Protein AF-A0A7L2UEY5-F1 (afdb_monomer)

Organism: Balaeniceps rex (NCBI:txid33584)

Foldseek 3Di:
DVVLVVLVVVVVVVVPDPDDDDPVVVVVVVVVNVVVVVLSVLCVCCVPPVPVVSVVVSVVVVVVVVVVVVVVVVVVVPDDPVNVLVVQVVVVVVDDPVNQQVVCQVVLHWARDCDPPDVVNNVVRVVRRVPHPSD

Secondary structure (DSSP, 8-state):
-HHHHHHHHHHHHGGG------HHHHHHHHHHHHHHHHHHHHHHHHHHS--HHHHHHHHHHHHHHHHHHHHHHHHHHT--HHHHHHHHHHHHHHS-HHHHHHHHHHHT--SS---TTSHHHHHHHHHHHHT-TT-

Struc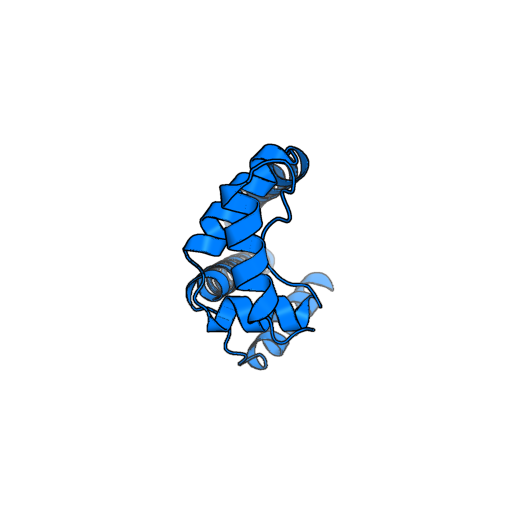ture (mmCIF, N/CA/C/O backbone):
data_AF-A0A7L2UEY5-F1
#
_entry.id   AF-A0A7L2UEY5-F1
#
loop_
_atom_site.group_PDB
_atom_site.id
_atom_site.type_symbol
_atom_site.label_atom_id
_atom_site.label_alt_id
_atom_site.label_comp_id
_atom_site.label_asym_id
_atom_site.label_entity_id
_atom_site.label_seq_id
_atom_site.pdbx_PDB_ins_code
_atom_site.Cartn_x
_atom_site.Cartn_y
_atom_site.Cartn_z
_atom_site.occupancy
_atom_site.B_iso_or_equiv
_atom_site.auth_seq_id
_atom_site.auth_comp_id
_atom_site.auth_asym_id
_atom_site.auth_atom_id
_atom_site.pdbx_PDB_model_num
ATOM 1 N N . GLN A 1 1 ? -20.980 10.500 14.394 1.00 43.69 1 GLN A N 1
ATOM 2 C CA . GLN A 1 1 ? -22.146 9.626 14.119 1.00 43.69 1 GLN A CA 1
ATOM 3 C C . GLN A 1 1 ? -22.333 9.315 12.632 1.00 43.69 1 GLN A C 1
ATOM 5 O O . GLN A 1 1 ? -22.485 8.141 12.327 1.00 43.69 1 GLN A O 1
ATOM 10 N N . LEU A 1 2 ? -22.218 10.282 11.704 1.00 40.38 2 LEU A N 1
ATOM 11 C CA . LEU A 1 2 ? -22.216 10.000 10.252 1.00 40.38 2 LEU A CA 1
ATOM 12 C C . LEU A 1 2 ? -21.151 8.970 9.828 1.00 40.38 2 LEU A C 1
ATOM 14 O O . LEU A 1 2 ? -21.452 8.052 9.079 1.00 40.38 2 LEU A O 1
ATOM 18 N N . VAL A 1 3 ? -19.934 9.074 10.373 1.00 49.25 3 VAL A N 1
ATOM 19 C CA . VAL A 1 3 ? -18.827 8.138 10.088 1.00 49.25 3 VAL A CA 1
ATOM 20 C C . VAL A 1 3 ? -19.150 6.700 10.523 1.00 49.25 3 VAL A C 1
ATOM 22 O O . VAL A 1 3 ? -18.787 5.761 9.829 1.00 49.25 3 VAL A O 1
ATOM 25 N N . GLY A 1 4 ? -19.891 6.512 11.621 1.00 48.41 4 GLY A N 1
ATOM 26 C CA . GLY A 1 4 ? -20.291 5.180 12.097 1.00 48.41 4 GLY A CA 1
ATOM 27 C C . GLY A 1 4 ? -21.335 4.512 11.196 1.00 48.41 4 GLY A C 1
ATOM 28 O O . GLY A 1 4 ? -21.209 3.334 10.880 1.00 48.41 4 GLY A O 1
ATOM 29 N N . LEU A 1 5 ? -22.316 5.281 10.711 1.00 53.06 5 LEU A N 1
ATOM 30 C CA . LEU A 1 5 ? -23.283 4.832 9.697 1.00 53.06 5 LEU A CA 1
ATOM 31 C C . LEU A 1 5 ? -22.605 4.515 8.356 1.00 53.06 5 LEU A C 1
ATOM 33 O O . LEU A 1 5 ? -22.970 3.546 7.693 1.00 53.06 5 LEU A O 1
ATOM 37 N N . LEU A 1 6 ? -21.584 5.293 7.988 1.00 53.78 6 LEU A N 1
ATOM 38 C CA . LEU A 1 6 ? -20.817 5.106 6.757 1.00 53.78 6 LEU A CA 1
ATOM 39 C C . LEU A 1 6 ? -19.979 3.817 6.802 1.00 53.78 6 LEU A C 1
ATOM 41 O O . LEU A 1 6 ? -19.950 3.074 5.825 1.00 53.78 6 LEU A O 1
ATOM 45 N N . LEU A 1 7 ? -19.388 3.486 7.955 1.00 53.34 7 LEU A N 1
ATOM 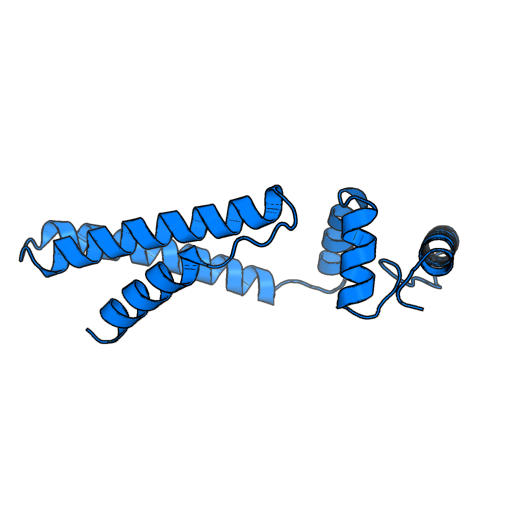46 C CA . LEU A 1 7 ? -18.660 2.227 8.161 1.00 53.34 7 LEU A CA 1
ATOM 47 C C . LEU A 1 7 ? -19.580 0.992 8.129 1.00 53.34 7 LEU A C 1
ATOM 49 O O . LEU A 1 7 ? -19.198 -0.032 7.565 1.00 53.34 7 LEU A O 1
ATOM 53 N N . ILE A 1 8 ? -20.808 1.091 8.653 1.00 59.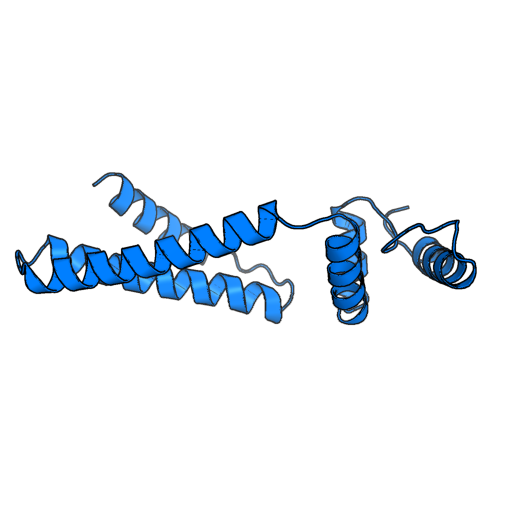06 8 ILE A N 1
ATOM 54 C CA . ILE A 1 8 ? -21.827 0.027 8.548 1.00 59.06 8 ILE A CA 1
ATOM 55 C C . ILE A 1 8 ? -22.267 -0.163 7.086 1.00 59.06 8 ILE A C 1
ATOM 57 O O . ILE A 1 8 ? -22.397 -1.296 6.624 1.00 59.06 8 ILE A O 1
ATOM 61 N N . GLY A 1 9 ? -22.440 0.933 6.339 1.00 54.78 9 GLY A N 1
ATOM 62 C CA . GLY A 1 9 ? -22.765 0.898 4.911 1.00 54.78 9 GLY A CA 1
ATOM 63 C C . GLY A 1 9 ? -21.676 0.229 4.069 1.00 54.78 9 GLY A C 1
ATOM 64 O O . GLY A 1 9 ? -21.982 -0.629 3.245 1.00 54.78 9 GLY A O 1
ATOM 65 N N . VAL A 1 10 ? -20.402 0.546 4.325 1.00 55.53 10 VAL A N 1
ATOM 66 C CA . VAL A 1 10 ? -19.254 -0.078 3.640 1.00 55.53 10 VAL A CA 1
ATOM 67 C C . VAL A 1 10 ? -19.118 -1.563 4.008 1.00 55.53 10 VAL A C 1
ATOM 69 O O . VAL A 1 10 ? -18.859 -2.385 3.130 1.00 55.53 10 VAL A O 1
ATOM 72 N N . ALA A 1 11 ? -19.372 -1.940 5.267 1.00 49.53 11 ALA A N 1
ATOM 73 C CA . ALA A 1 11 ? -19.383 -3.342 5.696 1.00 49.53 11 ALA A CA 1
ATOM 74 C C . ALA A 1 11 ? -20.508 -4.158 5.028 1.00 49.53 11 ALA A C 1
ATOM 76 O O . ALA A 1 11 ? -20.294 -5.312 4.652 1.00 49.53 11 ALA A O 1
ATOM 77 N N . ALA A 1 12 ? -21.686 -3.558 4.822 1.00 54.06 12 ALA A N 1
ATOM 78 C CA . ALA A 1 12 ? -22.790 -4.178 4.089 1.00 54.06 12 ALA A CA 1
ATOM 79 C C . ALA A 1 12 ? -22.500 -4.298 2.579 1.00 54.06 12 ALA A C 1
ATOM 81 O O . ALA A 1 12 ? -22.847 -5.308 1.968 1.00 54.06 12 ALA A O 1
ATOM 82 N N . TRP A 1 13 ? -21.807 -3.315 1.992 1.00 49.53 13 TRP A N 1
ATOM 83 C CA . TRP A 1 13 ? -21.385 -3.333 0.583 1.00 49.53 13 TRP A CA 1
ATOM 84 C C . TRP A 1 13 ? -20.246 -4.329 0.296 1.00 49.53 13 TRP A C 1
ATOM 86 O O . TRP A 1 13 ? -20.143 -4.856 -0.810 1.00 49.53 13 TRP A O 1
ATOM 96 N N . GLY A 1 14 ? -19.421 -4.654 1.298 1.00 49.78 14 GLY A N 1
ATOM 97 C CA . GLY A 1 14 ? -18.330 -5.629 1.176 1.00 49.78 14 GLY A CA 1
ATOM 98 C C . GLY A 1 14 ? -18.789 -7.072 0.928 1.00 49.78 14 GLY A C 1
ATOM 99 O O . GLY A 1 14 ? -18.033 -7.872 0.384 1.00 49.78 14 GLY A O 1
ATOM 100 N N . LYS A 1 15 ? -20.045 -7.412 1.250 1.00 43.97 15 LYS A N 1
ATOM 101 C CA . LYS A 1 15 ? -20.597 -8.763 1.047 1.00 43.97 15 LYS A CA 1
ATOM 102 C C . LYS A 1 15 ? -20.901 -9.096 -0.429 1.00 43.97 15 LYS A C 1
ATOM 104 O O . LYS A 1 15 ? -21.281 -10.226 -0.716 1.00 43.97 15 LYS A O 1
ATOM 109 N N . GLY A 1 16 ? -20.748 -8.132 -1.347 1.00 44.62 16 GLY A N 1
ATOM 110 C CA . GLY A 1 16 ? -21.069 -8.275 -2.774 1.00 44.62 16 GLY A CA 1
ATOM 111 C C . GLY A 1 16 ? -19.890 -8.547 -3.716 1.00 44.62 16 GLY A C 1
ATOM 112 O O . GLY A 1 16 ? -20.120 -8.972 -4.844 1.00 44.62 16 GLY A O 1
ATOM 113 N N . PHE A 1 17 ? -18.636 -8.353 -3.297 1.00 39.22 17 PHE A N 1
ATOM 114 C CA . PHE A 1 17 ? -17.484 -8.495 -4.200 1.00 39.22 17 PHE A CA 1
ATOM 115 C C . PHE A 1 17 ? -16.805 -9.853 -4.052 1.00 39.22 17 PHE A C 1
ATOM 117 O O . PHE A 1 17 ? -15.672 -9.983 -3.596 1.00 39.22 17 PHE A O 1
ATOM 124 N N . GLY A 1 18 ? -17.522 -10.883 -4.498 1.00 56.62 18 GLY A N 1
ATOM 125 C CA . GLY A 1 18 ? -16.888 -12.088 -5.013 1.00 56.62 18 GLY A CA 1
ATOM 126 C C . GLY A 1 18 ? -16.248 -11.768 -6.360 1.00 56.62 18 GLY A C 1
ATOM 127 O O . GLY A 1 18 ? -16.902 -11.888 -7.388 1.00 56.62 18 GLY A O 1
ATOM 128 N N . ILE A 1 19 ? -14.986 -11.335 -6.366 1.00 44.03 19 ILE A N 1
ATOM 129 C CA . ILE A 1 19 ? -14.193 -11.252 -7.597 1.00 44.03 19 ILE A CA 1
ATOM 130 C C . ILE A 1 19 ? -12.825 -11.867 -7.327 1.00 44.03 19 ILE A C 1
ATOM 132 O O . ILE A 1 19 ? -12.025 -11.380 -6.530 1.00 44.03 19 ILE A O 1
ATOM 136 N N . VAL A 1 20 ? -12.608 -12.995 -7.992 1.00 43.19 20 VAL A N 1
ATOM 137 C CA . VAL A 1 20 ? -11.385 -13.783 -7.976 1.00 43.19 20 VAL A CA 1
ATOM 138 C C . VAL A 1 20 ? -10.271 -12.965 -8.643 1.00 43.19 20 VAL A C 1
ATOM 140 O O . VAL A 1 20 ? -10.372 -12.620 -9.814 1.00 43.19 20 VAL A O 1
ATOM 143 N N . SER A 1 21 ? -9.222 -12.598 -7.903 1.00 43.09 21 SER A N 1
ATOM 144 C CA . SER A 1 21 ? -7.936 -12.210 -8.500 1.00 43.09 21 SER A CA 1
ATOM 145 C C . SER A 1 21 ? -6.808 -12.231 -7.465 1.00 43.09 21 SER A C 1
ATOM 147 O O . SER A 1 21 ? -6.621 -11.298 -6.695 1.00 43.09 21 SER A O 1
ATOM 149 N N . SER A 1 22 ? -6.023 -13.309 -7.479 1.00 52.75 22 SER A N 1
ATOM 150 C CA . SER A 1 22 ? -4.749 -13.470 -6.757 1.00 52.75 22 SER A CA 1
ATOM 151 C C . SER A 1 22 ? -4.832 -13.569 -5.2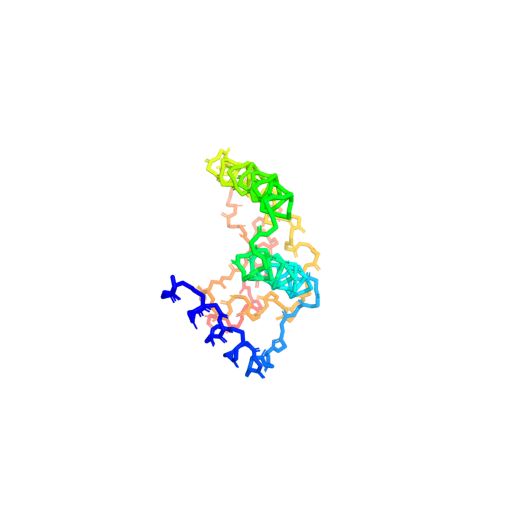21 1.00 52.75 22 SER A C 1
ATOM 153 O O . SER A 1 22 ? -4.870 -12.586 -4.483 1.00 52.75 22 SER A O 1
ATOM 155 N N . ILE A 1 23 ? -4.753 -14.813 -4.737 1.00 53.72 23 ILE A N 1
ATOM 156 C CA . ILE A 1 23 ? -4.899 -15.266 -3.338 1.00 53.72 23 ILE A CA 1
ATOM 157 C C . ILE A 1 23 ? -4.022 -14.495 -2.324 1.00 53.72 23 ILE A C 1
ATOM 159 O O . ILE A 1 23 ? -4.435 -14.305 -1.183 1.00 53.72 23 ILE A O 1
ATOM 163 N N . HIS A 1 24 ? -2.847 -13.995 -2.724 1.00 53.50 24 HIS A N 1
ATOM 164 C CA . HIS A 1 24 ? -1.912 -13.315 -1.812 1.00 53.50 24 HIS A CA 1
ATOM 165 C C . HIS A 1 24 ? -2.217 -11.824 -1.582 1.00 53.50 24 HIS A C 1
ATOM 167 O O . HIS A 1 24 ? -2.132 -11.350 -0.451 1.00 53.50 24 HIS A O 1
ATOM 173 N N . LEU A 1 25 ? -2.606 -11.077 -2.620 1.00 61.50 25 LEU A N 1
ATOM 174 C CA . LEU A 1 25 ? -2.927 -9.645 -2.498 1.00 61.50 25 LEU A CA 1
ATOM 175 C C . LEU A 1 25 ? -4.318 -9.438 -1.887 1.00 61.50 25 LEU A C 1
ATOM 177 O O . LEU A 1 25 ? -4.506 -8.573 -1.030 1.00 61.50 25 LEU A O 1
ATOM 181 N N . ILE A 1 26 ? -5.270 -10.298 -2.263 1.00 62.75 26 ILE A N 1
ATOM 182 C CA . ILE A 1 26 ? -6.611 -10.326 -1.675 1.00 62.75 26 ILE A CA 1
ATOM 183 C C . ILE A 1 26 ? -6.550 -10.671 -0.181 1.00 62.75 26 ILE A C 1
ATOM 185 O O . ILE A 1 26 ? -7.247 -10.040 0.611 1.00 62.75 26 ILE A O 1
ATOM 189 N N . GLY A 1 27 ? -5.685 -11.608 0.228 1.00 68.19 27 GLY A N 1
ATOM 190 C CA . GLY A 1 27 ? -5.524 -11.976 1.637 1.00 68.19 27 GLY A CA 1
ATOM 191 C C . GLY A 1 27 ? -5.128 -10.791 2.522 1.00 68.19 27 GLY A C 1
ATOM 192 O O . GLY A 1 27 ? -5.702 -10.607 3.594 1.00 68.19 27 GLY A O 1
ATOM 193 N N . GLY A 1 28 ? -4.217 -9.938 2.041 1.00 72.69 28 GLY A N 1
ATOM 194 C CA . GLY A 1 28 ? -3.806 -8.723 2.747 1.00 72.69 28 GLY A CA 1
ATOM 195 C C . GLY A 1 28 ? -4.944 -7.711 2.906 1.00 72.69 28 GLY A C 1
ATOM 196 O O . GLY A 1 28 ? -5.197 -7.239 4.012 1.00 72.69 28 GLY A O 1
ATOM 197 N N . VAL A 1 29 ? -5.674 -7.419 1.825 1.00 72.81 29 VAL A N 1
ATOM 198 C CA . VAL A 1 29 ? -6.804 -6.471 1.853 1.00 72.81 29 VAL A CA 1
ATOM 199 C C . VAL A 1 29 ? -7.934 -6.969 2.758 1.00 72.81 29 VAL A C 1
ATOM 201 O O . VAL A 1 29 ? -8.468 -6.194 3.553 1.00 72.81 29 VAL A O 1
ATOM 204 N N . ILE A 1 30 ? -8.268 -8.261 2.698 1.00 73.00 30 ILE A N 1
ATOM 205 C CA . ILE A 1 30 ? -9.295 -8.864 3.558 1.00 73.00 30 ILE A CA 1
ATOM 206 C C . ILE A 1 30 ? -8.860 -8.834 5.028 1.00 73.00 30 ILE A C 1
ATOM 208 O O . ILE A 1 30 ? -9.654 -8.446 5.884 1.00 73.00 30 ILE A O 1
ATOM 212 N N . ALA A 1 31 ? -7.609 -9.195 5.334 1.00 74.50 31 ALA A N 1
ATOM 213 C CA . ALA A 1 31 ? -7.093 -9.179 6.703 1.00 74.50 31 ALA A CA 1
ATOM 214 C C . ALA A 1 31 ? -7.121 -7.768 7.310 1.00 74.50 31 ALA A C 1
ATOM 216 O O . ALA A 1 31 ? -7.573 -7.590 8.443 1.00 74.50 31 ALA A O 1
ATOM 217 N N . VAL A 1 32 ? -6.717 -6.755 6.536 1.00 77.50 32 VAL A N 1
ATOM 218 C CA . VAL A 1 32 ? -6.826 -5.344 6.936 1.00 77.50 32 VAL A CA 1
ATOM 219 C C . VAL A 1 32 ? -8.291 -4.952 7.150 1.00 77.50 32 VAL A C 1
ATOM 221 O O . VAL A 1 32 ? -8.611 -4.327 8.159 1.00 77.50 32 VAL A O 1
ATOM 224 N N . GLY A 1 33 ? -9.199 -5.364 6.260 1.00 70.12 33 GLY A N 1
ATOM 225 C CA . GLY A 1 33 ? -10.635 -5.105 6.391 1.00 70.12 33 GLY A CA 1
ATOM 226 C C . GLY A 1 33 ? -11.248 -5.685 7.672 1.00 70.12 33 GLY A C 1
ATOM 227 O O . GLY A 1 33 ? -11.951 -4.977 8.393 1.00 70.12 33 GLY A O 1
ATOM 228 N N . VAL A 1 34 ? -10.939 -6.943 8.005 1.00 76.50 34 VAL A N 1
ATOM 229 C CA . VAL A 1 34 ? -11.410 -7.600 9.240 1.00 76.50 34 VAL A C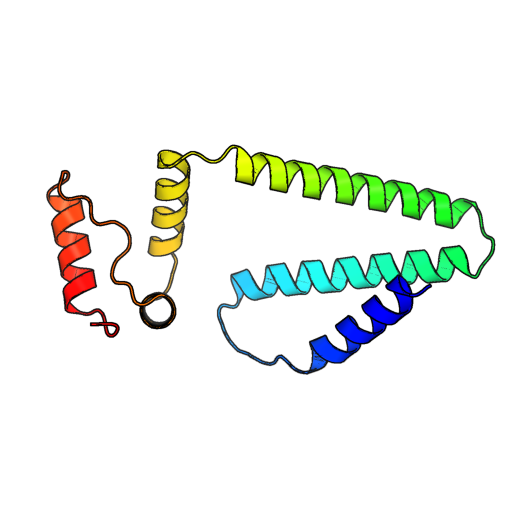A 1
ATOM 230 C C . VAL A 1 34 ? -10.822 -6.929 10.485 1.00 76.50 34 VAL A C 1
ATOM 232 O O . VAL A 1 34 ? -11.537 -6.705 11.461 1.00 76.50 34 VAL A O 1
ATOM 235 N N . PHE A 1 35 ? -9.543 -6.552 10.455 1.00 75.06 35 PHE A N 1
ATOM 236 C CA . PHE A 1 35 ? -8.893 -5.857 11.568 1.00 75.06 35 PHE A CA 1
ATOM 237 C C . PHE A 1 35 ? -9.525 -4.483 11.846 1.00 75.06 35 PHE A C 1
ATOM 239 O O . PHE A 1 35 ? -9.834 -4.159 12.994 1.00 75.06 35 PHE A O 1
ATOM 246 N N . LEU A 1 36 ? -9.798 -3.699 10.798 1.00 75.38 36 LEU A N 1
ATOM 247 C CA . LEU A 1 36 ? -10.478 -2.407 10.921 1.00 75.38 36 LEU A CA 1
ATOM 248 C C . LEU A 1 36 ? -11.918 -2.554 11.436 1.00 75.38 36 LEU A C 1
ATOM 250 O O . LEU A 1 36 ? -12.375 -1.720 12.219 1.00 75.38 36 LEU A O 1
ATOM 254 N N . LEU A 1 37 ? -12.615 -3.633 11.059 1.00 70.44 37 LEU A N 1
ATOM 255 C CA . LEU A 1 37 ? -13.951 -3.947 11.569 1.00 70.44 37 LEU A CA 1
ATOM 256 C C . LEU A 1 37 ? -13.935 -4.202 13.087 1.00 70.44 37 LEU A C 1
ATOM 258 O O . LEU A 1 37 ? -14.772 -3.661 13.809 1.00 70.44 37 LEU A O 1
ATOM 262 N N . LEU A 1 38 ? -12.968 -4.977 13.592 1.00 68.75 38 LEU A N 1
ATOM 263 C CA . LEU A 1 38 ? -12.827 -5.242 15.030 1.00 68.75 38 LEU A CA 1
ATOM 264 C C . LEU A 1 38 ? -12.538 -3.958 15.820 1.00 68.75 38 LEU A C 1
ATOM 266 O O . LEU A 1 38 ? -13.153 -3.728 16.861 1.00 68.75 38 LEU A O 1
ATOM 270 N N . ILE A 1 39 ? -11.669 -3.085 15.298 1.00 72.62 39 ILE A N 1
ATOM 271 C CA . ILE A 1 39 ? -11.388 -1.774 15.905 1.00 72.62 39 ILE A CA 1
ATOM 272 C C . ILE A 1 39 ? -12.655 -0.913 15.953 1.00 72.62 39 ILE A C 1
ATOM 274 O O . ILE A 1 39 ? -12.937 -0.292 16.979 1.00 72.62 39 ILE A O 1
ATOM 278 N N . ALA A 1 40 ? -13.447 -0.905 14.878 1.00 71.19 40 ALA A N 1
ATOM 279 C CA . ALA A 1 40 ? -14.699 -0.158 14.825 1.00 71.19 40 ALA A CA 1
ATOM 280 C C . ALA A 1 40 ? -15.723 -0.655 15.864 1.00 71.19 40 ALA A C 1
ATOM 282 O O . ALA A 1 40 ? -16.373 0.164 16.516 1.00 71.19 40 ALA A O 1
ATOM 283 N N . ILE A 1 41 ? -15.833 -1.975 16.071 1.00 70.44 41 ILE A N 1
ATOM 284 C CA . ILE A 1 41 ? -16.717 -2.571 17.090 1.00 70.44 41 ILE A CA 1
ATOM 285 C C . ILE A 1 41 ? -16.265 -2.171 18.500 1.00 70.44 41 ILE A C 1
ATOM 287 O O . ILE A 1 41 ? -17.086 -1.729 19.301 1.00 70.44 41 ILE A O 1
ATOM 291 N N . VAL A 1 42 ? -14.966 -2.263 18.800 1.00 67.94 42 VAL A N 1
ATOM 292 C CA . VAL A 1 42 ? -14.416 -1.866 20.109 1.00 67.94 42 VAL A CA 1
ATOM 293 C C . VAL A 1 42 ? -14.654 -0.378 20.382 1.00 67.94 42 VAL A C 1
ATOM 295 O O . VAL A 1 42 ? -15.078 -0.018 21.481 1.00 67.94 42 VAL A O 1
ATOM 298 N N . GLY A 1 43 ? -14.457 0.484 19.380 1.00 69.06 43 GLY A N 1
ATOM 299 C CA . GLY A 1 43 ? -14.753 1.914 19.486 1.00 69.06 43 GLY A CA 1
ATOM 300 C C . GLY A 1 43 ? -16.234 2.200 19.753 1.00 69.06 43 GLY A C 1
ATOM 301 O O . GLY A 1 43 ? -16.558 3.041 20.591 1.00 69.06 43 GLY A O 1
ATOM 302 N N . LEU A 1 44 ? -17.139 1.467 19.094 1.00 68.12 44 LEU A N 1
ATOM 303 C CA . LEU A 1 44 ? -18.584 1.591 19.295 1.00 68.12 44 LEU A CA 1
ATOM 304 C C . LEU A 1 44 ? -19.003 1.171 20.712 1.00 68.12 44 LEU A C 1
ATOM 306 O O . LEU A 1 44 ? -19.715 1.917 21.381 1.00 68.12 44 LEU A O 1
ATOM 310 N N . VAL A 1 45 ? -18.534 0.015 21.194 1.00 66.44 45 VAL A N 1
ATOM 311 C CA . VAL A 1 45 ? -18.838 -0.461 22.555 1.00 66.44 45 VAL A CA 1
ATOM 312 C C . VAL A 1 45 ? -18.253 0.495 23.603 1.00 66.44 45 VAL A C 1
ATOM 314 O O . VAL A 1 45 ? -18.938 0.845 24.563 1.00 66.44 45 VAL A O 1
ATOM 317 N N . GLY A 1 46 ? -17.025 0.986 23.399 1.00 65.25 46 GLY A N 1
ATOM 318 C CA . GLY A 1 46 ? -16.387 1.969 24.279 1.00 65.25 46 GLY A CA 1
ATOM 319 C C . GLY A 1 46 ? -17.142 3.300 24.366 1.00 65.25 46 GLY A C 1
ATOM 320 O O . GLY A 1 46 ? -17.217 3.883 25.447 1.00 65.25 46 GLY A O 1
ATOM 321 N N . ALA A 1 47 ? -17.747 3.754 23.263 1.00 67.19 47 ALA A N 1
ATOM 322 C CA . ALA A 1 47 ? -18.554 4.973 23.230 1.00 67.19 47 ALA A CA 1
ATOM 323 C C . ALA A 1 47 ? -19.917 4.813 23.926 1.00 67.19 47 ALA A C 1
ATOM 325 O O . ALA A 1 47 ? -20.383 5.749 24.571 1.00 67.19 47 ALA A O 1
ATOM 326 N N . VAL A 1 48 ? -20.551 3.639 23.818 1.00 66.50 48 VAL A N 1
ATOM 327 C CA . VAL A 1 48 ? -21.876 3.378 24.411 1.00 66.50 48 VAL A CA 1
ATOM 328 C C . VAL A 1 48 ? -21.792 3.152 25.923 1.00 66.50 48 VAL A C 1
ATOM 330 O O . VAL A 1 48 ? -22.675 3.590 26.655 1.00 66.50 48 VAL A O 1
ATOM 333 N N . HIS A 1 49 ? -20.737 2.500 26.420 1.00 62.19 49 HIS A N 1
ATOM 334 C CA . HIS A 1 49 ? -20.705 2.028 27.809 1.00 62.19 49 HIS A CA 1
ATOM 335 C C . HIS A 1 49 ? -20.181 3.029 28.855 1.00 62.19 49 HIS A C 1
ATOM 337 O O . HIS A 1 49 ? -19.988 2.639 30.004 1.00 62.19 49 HIS A O 1
ATOM 343 N N . HIS A 1 50 ? -19.922 4.296 28.499 1.00 58.09 50 HIS A N 1
ATOM 344 C CA . HIS A 1 50 ? -19.361 5.328 29.399 1.00 58.09 50 HIS A CA 1
ATOM 345 C C . HIS A 1 50 ? -18.113 4.877 30.205 1.00 58.09 50 HIS A C 1
ATOM 347 O O . HIS A 1 50 ? -17.757 5.473 31.221 1.00 58.09 50 HIS A O 1
ATOM 353 N N . HIS A 1 51 ? -17.410 3.833 29.751 1.00 60.38 51 HIS A N 1
ATOM 354 C CA . HIS A 1 51 ? -16.278 3.234 30.452 1.00 60.38 51 HIS A CA 1
ATOM 355 C C . HIS A 1 51 ? -14.973 3.870 29.957 1.00 60.38 51 HIS A C 1
ATOM 357 O O . HIS A 1 51 ? -14.399 3.439 28.954 1.00 60.38 51 HIS A O 1
ATOM 363 N N . GLN A 1 52 ? -14.495 4.904 30.661 1.00 57.53 52 GLN A N 1
ATOM 364 C CA . GLN A 1 52 ? -13.329 5.713 30.259 1.00 57.53 52 GLN A CA 1
ATOM 365 C C . GLN A 1 52 ? -12.066 4.885 29.953 1.00 57.53 52 GLN A C 1
ATOM 367 O O . GLN A 1 52 ? -11.290 5.245 29.069 1.00 57.53 52 GLN A O 1
ATOM 372 N N . VAL A 1 53 ? -11.889 3.734 30.610 1.00 67.19 53 VAL A N 1
ATOM 373 C CA . VAL A 1 53 ? -10.735 2.846 30.394 1.00 67.19 53 VAL A CA 1
ATOM 374 C C . VAL A 1 53 ? -10.754 2.189 29.005 1.00 67.19 53 VAL A C 1
ATOM 376 O O . VAL A 1 53 ? -9.701 2.031 28.397 1.00 67.19 53 VAL A O 1
ATOM 379 N N . MET A 1 54 ? -11.925 1.856 28.440 1.00 64.50 54 MET A N 1
ATOM 380 C CA . MET A 1 54 ? -11.989 1.256 27.092 1.00 64.50 54 MET A CA 1
ATOM 381 C C . MET A 1 54 ? -11.675 2.272 25.992 1.00 64.50 54 MET A C 1
ATOM 383 O O . MET A 1 54 ? -11.046 1.934 24.989 1.00 64.50 54 MET A O 1
ATOM 387 N N . LEU A 1 55 ? -12.053 3.534 26.204 1.00 70.88 55 LEU A N 1
ATOM 388 C CA . LEU A 1 55 ? -11.743 4.618 25.276 1.00 70.88 55 LEU A CA 1
ATOM 389 C C . LEU A 1 55 ? -10.239 4.940 25.256 1.00 70.88 55 LEU A C 1
ATOM 391 O O . LEU A 1 55 ? -9.692 5.273 24.207 1.00 70.88 55 LEU A O 1
ATOM 395 N N . PHE A 1 56 ? -9.559 4.770 26.394 1.00 73.31 56 PHE A N 1
ATOM 396 C CA . PHE A 1 56 ? -8.106 4.903 26.489 1.00 73.31 56 PHE A CA 1
ATOM 397 C C . PHE A 1 56 ? -7.377 3.857 25.632 1.00 73.31 56 PHE A C 1
ATOM 399 O O . PHE A 1 56 ? -6.517 4.211 24.825 1.00 73.31 56 PHE A O 1
ATOM 406 N N . PHE A 1 57 ? -7.777 2.584 25.720 1.00 71.81 57 PHE A N 1
ATOM 407 C CA . PHE A 1 57 ? -7.233 1.535 24.850 1.00 71.81 57 PHE A CA 1
ATOM 408 C C . PHE A 1 57 ? -7.511 1.808 23.366 1.00 71.81 57 PHE A C 1
ATOM 410 O O . PHE A 1 57 ? -6.627 1.622 22.532 1.00 71.81 57 PHE A O 1
ATOM 417 N N . TYR A 1 58 ? -8.702 2.312 23.032 1.00 74.62 58 TYR A N 1
ATOM 418 C CA . TYR A 1 58 ? -9.055 2.684 21.661 1.00 74.62 58 TYR A CA 1
ATOM 419 C C . TYR A 1 58 ? -8.161 3.806 21.100 1.00 74.62 58 TYR A C 1
ATOM 421 O O . TYR A 1 58 ? -7.688 3.698 19.970 1.00 74.62 58 TYR A O 1
ATOM 429 N N . MET A 1 59 ? -7.856 4.843 21.891 1.00 76.75 59 MET A N 1
ATOM 430 C CA . MET A 1 59 ? -6.929 5.913 21.490 1.00 76.75 59 MET A CA 1
ATOM 431 C C . MET A 1 59 ? -5.505 5.398 21.248 1.00 76.75 59 MET A C 1
ATOM 433 O O . MET A 1 59 ? -4.867 5.816 20.283 1.00 76.75 59 MET A O 1
ATOM 437 N N . ILE A 1 60 ? -5.015 4.463 22.070 1.00 81.25 60 ILE A N 1
ATOM 438 C CA . ILE A 1 60 ? -3.695 3.844 21.866 1.00 81.25 60 ILE A CA 1
ATOM 439 C C . ILE A 1 60 ? -3.669 3.040 20.563 1.00 81.25 60 ILE A C 1
ATOM 441 O O . ILE A 1 60 ? -2.751 3.205 19.761 1.00 81.25 60 ILE A O 1
ATOM 445 N N . ILE A 1 61 ? -4.682 2.205 20.318 1.00 80.81 61 ILE A N 1
ATOM 446 C CA . ILE A 1 61 ? -4.763 1.393 19.096 1.00 80.81 61 ILE A CA 1
ATOM 447 C C . ILE A 1 61 ? -4.838 2.291 17.856 1.00 80.81 61 ILE A C 1
ATOM 449 O O . ILE A 1 61 ? -4.106 2.064 16.893 1.00 80.81 61 ILE A O 1
ATOM 453 N N . LEU A 1 62 ? -5.663 3.343 17.882 1.00 80.94 62 LEU A N 1
ATOM 454 C CA . LEU A 1 62 ? -5.721 4.318 16.793 1.00 80.94 62 LEU A CA 1
ATOM 455 C C . LEU A 1 62 ? -4.392 5.052 16.593 1.00 80.94 62 LEU A C 1
ATOM 457 O O . LEU A 1 62 ? -3.988 5.260 15.452 1.00 80.94 62 LEU A O 1
ATOM 461 N N . GLY A 1 63 ? -3.695 5.405 17.675 1.00 84.44 63 GLY A N 1
ATOM 462 C CA . GLY A 1 63 ? -2.362 6.000 17.608 1.00 84.44 63 GLY A CA 1
ATOM 463 C C . GLY A 1 63 ? -1.353 5.085 16.910 1.00 84.44 63 GLY A C 1
ATOM 464 O O . GLY A 1 63 ? -0.624 5.533 16.028 1.00 84.44 63 GLY A O 1
ATOM 465 N N . LEU A 1 64 ? -1.355 3.788 17.231 1.00 85.19 64 LEU A N 1
ATOM 466 C CA . LEU A 1 64 ? -0.490 2.800 16.576 1.00 85.19 64 LEU A CA 1
ATOM 467 C C . LEU A 1 64 ? -0.826 2.634 15.087 1.00 85.19 64 LEU A C 1
ATOM 469 O O . LEU A 1 64 ? 0.077 2.617 14.250 1.00 85.19 64 LEU A O 1
ATOM 473 N N . VAL A 1 65 ? -2.116 2.563 14.743 1.00 85.38 65 VAL A N 1
ATOM 474 C CA . VAL A 1 65 ? -2.570 2.495 13.345 1.00 85.38 65 VAL A CA 1
ATOM 475 C C . VAL A 1 65 ? -2.162 3.753 12.578 1.00 85.38 65 VAL A C 1
ATOM 477 O O . VAL A 1 65 ? -1.686 3.645 11.449 1.00 85.38 65 VAL A O 1
ATOM 480 N N . PHE A 1 66 ? -2.281 4.931 13.192 1.00 87.25 66 PHE A N 1
ATOM 481 C CA . PHE A 1 66 ? -1.858 6.197 12.600 1.00 87.25 66 PHE A CA 1
ATOM 482 C C . PHE A 1 66 ? -0.353 6.219 12.325 1.00 87.25 66 PHE A C 1
ATOM 484 O O . PHE A 1 66 ? 0.053 6.549 11.215 1.00 87.25 66 PHE A O 1
ATOM 491 N N . VAL A 1 67 ? 0.476 5.805 13.289 1.00 90.44 67 VAL A N 1
ATOM 492 C CA . VAL A 1 67 ? 1.934 5.717 13.103 1.00 90.44 67 VAL A CA 1
ATOM 493 C C . VAL A 1 67 ? 2.282 4.761 11.962 1.00 90.44 67 VAL A C 1
ATOM 495 O O . VAL A 1 67 ? 3.124 5.091 11.127 1.00 90.44 67 VAL A O 1
ATOM 498 N N . PHE A 1 68 ? 1.613 3.608 11.872 1.00 88.31 68 PHE A N 1
ATOM 499 C CA . PHE A 1 68 ? 1.844 2.657 10.785 1.00 88.31 68 PHE A CA 1
ATOM 500 C C . PHE A 1 68 ? 1.423 3.221 9.420 1.00 88.31 68 PHE A C 1
ATOM 502 O O . PHE A 1 68 ? 2.202 3.179 8.472 1.00 88.31 68 PHE A O 1
ATOM 509 N N . GLN A 1 69 ? 0.221 3.796 9.311 1.00 85.75 69 GLN A N 1
ATOM 510 C CA . GLN A 1 69 ? -0.282 4.397 8.069 1.00 85.75 69 GLN A CA 1
ATOM 511 C C . GLN A 1 69 ? 0.570 5.579 7.615 1.00 85.75 69 GLN A C 1
ATOM 513 O O . GLN A 1 69 ? 0.872 5.706 6.427 1.00 85.75 69 GLN A O 1
ATOM 518 N N . PHE A 1 70 ? 0.987 6.424 8.556 1.00 90.62 70 PHE A N 1
ATOM 519 C CA . PHE A 1 70 ? 1.901 7.524 8.297 1.00 90.62 70 PHE A CA 1
ATOM 520 C C . PHE A 1 70 ? 3.254 6.997 7.811 1.00 90.62 70 PHE A C 1
ATOM 522 O O . PHE A 1 70 ? 3.744 7.439 6.777 1.00 90.62 70 PHE A O 1
ATOM 529 N N . GLY A 1 71 ? 3.806 5.976 8.473 1.00 93.12 71 GLY A N 1
ATOM 530 C CA . GLY A 1 71 ? 5.040 5.310 8.060 1.00 93.12 71 GLY A CA 1
ATOM 531 C C . GLY A 1 71 ? 4.964 4.714 6.652 1.00 93.12 71 GLY A C 1
ATOM 532 O O . GLY A 1 71 ? 5.865 4.945 5.843 1.00 93.12 71 GLY A O 1
ATOM 533 N N . VAL A 1 72 ? 3.884 3.999 6.320 1.00 90.06 72 VAL A N 1
ATOM 534 C CA . VAL A 1 72 ? 3.652 3.455 4.970 1.00 90.06 72 VAL A CA 1
ATOM 535 C C . VAL A 1 72 ? 3.517 4.585 3.949 1.00 90.06 72 VAL A C 1
ATOM 537 O O . VAL A 1 72 ? 4.165 4.535 2.908 1.00 90.06 72 VAL A O 1
ATOM 540 N N . SER A 1 73 ? 2.762 5.639 4.263 1.00 92.50 73 SER A N 1
ATOM 541 C CA . SER A 1 73 ? 2.579 6.796 3.373 1.00 92.50 73 SER A CA 1
ATOM 542 C C . SER A 1 73 ? 3.906 7.499 3.083 1.00 92.50 73 SER A C 1
ATOM 544 O O . SER A 1 73 ? 4.246 7.735 1.924 1.00 92.50 73 SER A O 1
ATOM 546 N N . CYS A 1 74 ? 4.703 7.765 4.119 1.00 93.88 74 CYS A N 1
ATOM 547 C CA . CYS A 1 74 ? 6.044 8.325 3.978 1.00 93.88 74 CYS A CA 1
ATOM 548 C C . CYS A 1 74 ? 6.979 7.395 3.196 1.00 93.88 74 CYS A C 1
ATOM 550 O O . CYS A 1 74 ? 7.751 7.868 2.368 1.00 93.88 74 CYS A O 1
ATOM 552 N N . SER A 1 75 ? 6.891 6.079 3.402 1.00 91.56 75 SER A N 1
ATOM 553 C CA . SER A 1 75 ? 7.689 5.095 2.659 1.00 91.56 75 SER A CA 1
ATOM 554 C C . SER A 1 75 ? 7.331 5.071 1.172 1.00 91.56 75 SER A C 1
ATOM 556 O O . SER A 1 75 ? 8.225 4.988 0.330 1.00 91.56 75 SER A O 1
ATOM 558 N N . CYS A 1 76 ? 6.042 5.187 0.839 1.00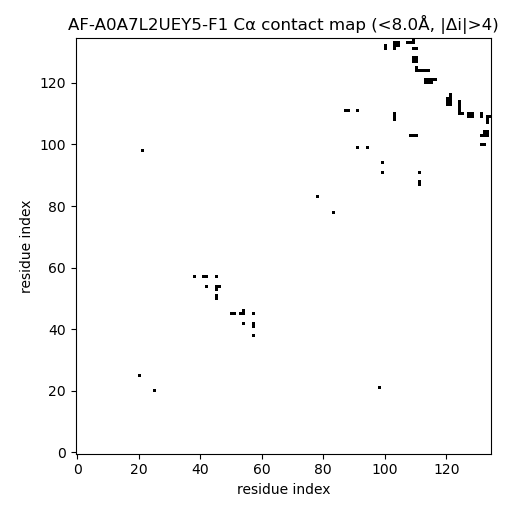 88.44 76 CYS A N 1
ATOM 559 C CA . CYS A 1 76 ? 5.574 5.312 -0.539 1.00 88.44 76 CYS A CA 1
ATOM 560 C C . CYS A 1 76 ? 6.007 6.638 -1.174 1.00 88.44 76 CYS A C 1
ATOM 562 O O . CYS A 1 76 ? 6.364 6.649 -2.345 1.00 88.44 76 CYS A O 1
ATOM 564 N N . LEU A 1 77 ? 6.023 7.742 -0.421 1.00 91.06 77 LEU A N 1
ATOM 565 C CA . LEU A 1 77 ? 6.509 9.037 -0.916 1.00 91.06 77 LEU A CA 1
ATOM 566 C C . LEU A 1 77 ? 8.028 9.055 -1.132 1.00 91.06 77 LEU A C 1
ATOM 568 O O . LEU A 1 77 ? 8.510 9.684 -2.067 1.00 91.06 77 LEU A O 1
ATOM 572 N N . ALA A 1 78 ? 8.785 8.351 -0.290 1.00 92.69 78 ALA A N 1
ATOM 573 C CA . ALA A 1 78 ? 10.242 8.269 -0.372 1.00 92.69 78 ALA A CA 1
ATOM 574 C C . ALA A 1 78 ? 10.749 7.267 -1.432 1.00 92.69 78 ALA A C 1
ATOM 576 O O . ALA A 1 78 ? 11.958 7.025 -1.525 1.00 92.69 78 ALA A O 1
ATOM 577 N N . ILE A 1 79 ? 9.860 6.631 -2.205 1.00 91.31 79 ILE A N 1
ATOM 578 C CA . ILE A 1 79 ? 10.263 5.644 -3.206 1.00 91.31 79 ILE A CA 1
ATOM 579 C C . ILE A 1 79 ? 10.797 6.328 -4.472 1.00 91.31 79 ILE A C 1
ATOM 581 O O . ILE A 1 79 ? 10.126 7.127 -5.116 1.00 91.31 79 ILE A O 1
ATOM 585 N N . ASN A 1 80 ? 12.023 5.976 -4.856 1.00 90.62 80 ASN A N 1
ATOM 586 C CA . ASN A 1 80 ? 12.652 6.459 -6.086 1.00 90.62 80 ASN A CA 1
ATOM 587 C C . ASN A 1 80 ? 12.456 5.461 -7.240 1.00 90.62 80 ASN A C 1
ATOM 589 O O . ASN A 1 80 ? 12.287 4.263 -7.003 1.00 90.62 80 ASN A O 1
ATOM 593 N N . ARG A 1 81 ? 12.576 5.935 -8.490 1.00 85.75 81 ARG A N 1
ATOM 594 C CA . ARG A 1 81 ? 12.444 5.139 -9.733 1.00 85.75 81 ARG A CA 1
ATOM 595 C C . ARG A 1 81 ? 13.241 3.830 -9.720 1.00 85.75 81 ARG A C 1
ATOM 597 O O . ARG A 1 81 ? 12.688 2.784 -10.026 1.00 85.75 81 ARG A O 1
ATOM 604 N N . SER A 1 82 ? 14.503 3.855 -9.294 1.00 84.44 82 SER A N 1
ATOM 605 C CA . SER A 1 82 ? 15.348 2.649 -9.249 1.00 84.44 82 SER A CA 1
ATOM 606 C C . SER A 1 82 ? 14.841 1.592 -8.260 1.00 84.44 82 SER A C 1
ATOM 608 O O . SER A 1 82 ? 14.864 0.398 -8.553 1.00 84.44 82 SER A O 1
ATOM 610 N N . ARG A 1 83 ? 14.342 2.018 -7.092 1.00 85.69 83 ARG A N 1
ATOM 611 C CA . ARG A 1 83 ? 13.755 1.119 -6.087 1.00 85.69 83 ARG A CA 1
ATOM 612 C C . ARG A 1 83 ? 12.398 0.596 -6.554 1.00 85.69 83 ARG A C 1
ATOM 614 O O . ARG A 1 83 ? 12.109 -0.580 -6.364 1.00 85.69 83 ARG A O 1
ATOM 621 N N . GLN A 1 84 ? 11.606 1.449 -7.196 1.00 85.44 84 GLN A N 1
ATOM 622 C CA . GLN A 1 84 ? 10.337 1.074 -7.810 1.00 85.44 84 GLN A CA 1
ATOM 623 C C . GLN A 1 84 ? 10.536 -0.007 -8.888 1.00 85.44 84 GLN A C 1
ATOM 625 O O . GLN A 1 84 ? 9.857 -1.029 -8.846 1.00 85.44 84 GLN A O 1
ATOM 630 N N . GLU A 1 85 ? 11.510 0.159 -9.788 1.00 86.31 85 GLU A N 1
ATOM 631 C CA . GLU A 1 85 ? 11.853 -0.827 -10.827 1.00 86.31 85 GLU A CA 1
ATOM 632 C C . GLU A 1 85 ? 12.281 -2.180 -10.235 1.00 86.31 85 GLU A C 1
ATOM 634 O O . GLU A 1 85 ? 11.861 -3.228 -10.723 1.00 86.31 85 GLU A O 1
ATOM 639 N N . GLY A 1 86 ? 13.062 -2.174 -9.149 1.00 85.56 86 GLY A N 1
ATOM 640 C CA . GLY A 1 86 ? 13.454 -3.400 -8.447 1.00 85.56 86 GLY A CA 1
ATOM 641 C C . GLY A 1 86 ? 12.268 -4.150 -7.833 1.00 85.56 86 GLY A C 1
ATOM 642 O O . GLY A 1 86 ? 12.177 -5.370 -7.966 1.00 85.56 86 GLY A O 1
ATOM 643 N N . LEU A 1 87 ? 11.330 -3.429 -7.207 1.00 86.19 87 LEU A N 1
ATOM 644 C CA . LEU A 1 87 ? 10.112 -4.033 -6.655 1.00 86.19 87 LEU A CA 1
ATOM 645 C C . LEU A 1 87 ? 9.220 -4.617 -7.754 1.00 86.19 87 LEU A C 1
ATOM 647 O O . LEU A 1 87 ? 8.731 -5.735 -7.598 1.00 86.19 87 LEU A O 1
ATOM 651 N N . PHE A 1 88 ? 9.045 -3.898 -8.866 1.00 86.19 88 PHE A N 1
ATOM 652 C CA . PHE A 1 88 ? 8.279 -4.395 -10.008 1.00 86.19 88 PHE A CA 1
ATOM 653 C C . PHE A 1 88 ? 8.933 -5.618 -10.653 1.00 86.19 88 PHE A C 1
ATOM 655 O O . PHE A 1 88 ? 8.221 -6.561 -10.973 1.00 86.19 88 PHE A O 1
ATOM 662 N N . SER A 1 89 ? 10.263 -5.659 -10.778 1.00 85.88 89 SER A N 1
ATOM 663 C CA . SER A 1 89 ? 10.988 -6.827 -11.305 1.00 85.88 89 SER A CA 1
ATOM 664 C C . SER A 1 89 ? 10.836 -8.069 -10.435 1.00 85.88 89 SER A C 1
ATOM 666 O O . SER A 1 89 ? 10.458 -9.133 -10.934 1.00 85.88 89 SER A O 1
ATOM 668 N N . SER A 1 90 ? 11.006 -7.923 -9.118 1.00 86.38 90 SER A N 1
ATOM 669 C CA . SER A 1 90 ? 10.724 -9.018 -8.187 1.00 86.38 90 SER A CA 1
ATOM 670 C C . SER A 1 90 ? 9.269 -9.465 -8.276 1.00 86.38 90 SER A C 1
ATOM 672 O O . SER A 1 90 ? 9.016 -10.659 -8.415 1.00 86.38 90 SER A O 1
ATOM 674 N N . ALA A 1 91 ? 8.309 -8.535 -8.262 1.00 85.62 91 ALA A N 1
ATOM 675 C CA . ALA A 1 91 ? 6.896 -8.878 -8.388 1.00 85.62 91 ALA A CA 1
ATOM 676 C C . ALA A 1 91 ? 6.613 -9.625 -9.702 1.00 85.62 91 ALA A C 1
ATOM 678 O O . ALA A 1 91 ? 6.047 -10.715 -9.673 1.00 85.62 91 ALA A O 1
ATOM 679 N N . TRP A 1 92 ? 7.072 -9.105 -10.841 1.00 85.75 92 TRP A N 1
ATOM 680 C CA . TRP A 1 92 ? 6.854 -9.700 -12.162 1.00 85.75 92 TRP A CA 1
ATOM 681 C C . TRP A 1 92 ? 7.404 -11.121 -12.272 1.00 85.75 92 TRP A C 1
ATOM 683 O O . TRP A 1 92 ? 6.787 -11.967 -12.910 1.00 85.75 92 TRP A O 1
ATOM 693 N N . SER A 1 93 ? 8.535 -11.422 -11.627 1.00 83.44 93 SER A N 1
ATOM 694 C CA . SER A 1 93 ? 9.084 -12.785 -11.617 1.00 83.44 93 SER A CA 1
ATOM 695 C C . SER A 1 93 ? 8.227 -13.795 -10.841 1.00 83.44 93 SER A C 1
ATOM 697 O O . SER A 1 93 ? 8.270 -14.984 -11.141 1.00 83.44 93 SER A O 1
ATOM 699 N N . ILE A 1 94 ? 7.431 -13.327 -9.876 1.00 85.50 94 ILE A N 1
ATOM 700 C CA . ILE A 1 94 ? 6.589 -14.167 -9.012 1.00 85.50 94 ILE A CA 1
ATOM 701 C C . ILE A 1 94 ? 5.170 -14.308 -9.591 1.00 85.50 94 ILE A C 1
ATOM 703 O O . ILE A 1 94 ? 4.473 -15.282 -9.304 1.00 85.50 94 ILE A O 1
ATOM 707 N N . LEU A 1 95 ? 4.724 -13.347 -10.407 1.00 83.25 95 LEU A N 1
ATOM 708 C CA . LEU A 1 95 ? 3.409 -13.384 -11.049 1.00 83.25 95 LEU A CA 1
ATOM 709 C C . LEU A 1 95 ? 3.302 -14.539 -12.061 1.00 83.25 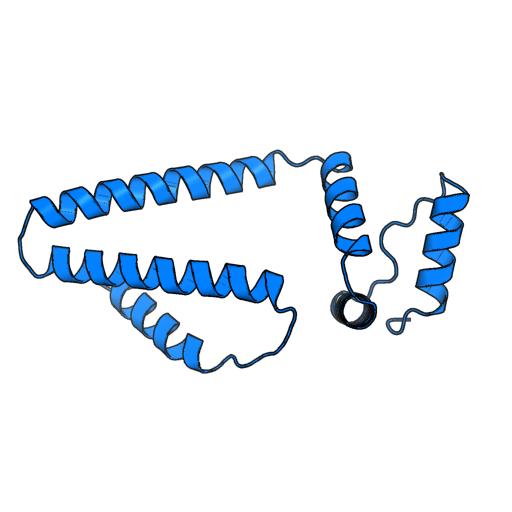95 LEU A C 1
ATOM 711 O O . LEU A 1 95 ? 4.210 -14.774 -12.862 1.00 83.25 95 LEU A O 1
ATOM 715 N N . SER A 1 96 ? 2.149 -15.212 -12.072 1.00 85.44 96 SER A N 1
ATOM 716 C CA . SER A 1 96 ? 1.812 -16.202 -13.098 1.00 85.44 96 SER A CA 1
ATOM 717 C C . SER A 1 96 ? 1.492 -15.526 -14.434 1.00 85.44 96 SER A C 1
ATOM 719 O O . SER A 1 96 ? 1.097 -14.359 -14.473 1.00 85.44 96 SER A O 1
ATOM 721 N N . ASN A 1 97 ? 1.627 -16.272 -15.534 1.00 85.31 97 ASN A N 1
ATOM 722 C CA . ASN A 1 97 ? 1.347 -15.762 -16.880 1.00 85.31 97 ASN A CA 1
ATOM 723 C C . ASN A 1 97 ? -0.093 -15.241 -17.011 1.00 85.31 97 ASN A C 1
ATOM 725 O O . ASN A 1 97 ? -0.284 -14.148 -17.519 1.00 85.31 97 ASN A O 1
ATOM 729 N N . GLU A 1 98 ? -1.080 -15.936 -16.435 1.00 84.38 98 GLU A N 1
ATOM 730 C CA . GLU A 1 98 ? -2.480 -15.481 -16.403 1.00 84.38 98 GLU A CA 1
ATOM 731 C C . GLU A 1 98 ? -2.637 -14.098 -15.748 1.00 84.38 98 GLU A C 1
ATOM 733 O O . GLU A 1 98 ? -3.347 -13.229 -16.251 1.00 84.38 98 GLU A O 1
ATOM 738 N N . THR A 1 99 ? -1.957 -13.868 -14.616 1.00 83.94 99 THR A N 1
ATOM 739 C CA . THR A 1 99 ? -2.017 -12.578 -13.915 1.00 83.94 99 THR A CA 1
ATOM 740 C C . THR A 1 99 ? -1.288 -11.486 -14.688 1.00 83.94 99 THR A C 1
ATOM 742 O O . THR A 1 99 ? -1.761 -10.354 -14.696 1.00 83.94 99 THR A O 1
ATOM 745 N N . LYS A 1 100 ? -0.170 -11.810 -15.350 1.00 84.69 100 LYS A N 1
ATOM 746 C CA . LYS A 1 100 ? 0.538 -10.870 -16.234 1.00 84.69 100 LYS A CA 1
ATOM 747 C C . LYS A 1 100 ? -0.348 -10.454 -17.398 1.00 84.69 100 LYS A C 1
ATOM 749 O O . LYS A 1 100 ? -0.576 -9.266 -17.568 1.00 84.69 100 LYS A O 1
ATOM 754 N N . THR A 1 101 ? -0.928 -11.421 -18.101 1.00 85.19 101 THR A N 1
ATOM 755 C CA . THR A 1 101 ? -1.837 -11.196 -19.225 1.00 85.19 101 THR A CA 1
ATOM 756 C C . THR A 1 101 ? -3.041 -10.343 -18.838 1.00 85.19 101 THR A C 1
ATOM 758 O O . THR A 1 101 ? -3.375 -9.390 -19.538 1.00 85.19 101 THR A O 1
ATOM 761 N N . GLU A 1 102 ? -3.694 -10.633 -17.711 1.00 85.81 102 GLU A N 1
ATOM 762 C CA . GLU A 1 102 ? -4.820 -9.808 -17.267 1.00 85.81 102 GLU A CA 1
ATOM 763 C C . GLU A 1 102 ? -4.367 -8.398 -16.860 1.00 85.81 102 GLU A C 1
ATOM 765 O O . GLU A 1 102 ? -5.085 -7.431 -17.114 1.00 85.81 102 GLU A O 1
ATOM 770 N N . LEU A 1 103 ? -3.181 -8.252 -16.260 1.00 86.94 103 LEU A N 1
ATOM 771 C CA . LEU A 1 103 ? -2.628 -6.944 -15.913 1.00 86.94 103 LEU A CA 1
ATOM 772 C C . LEU A 1 103 ? -2.325 -6.119 -17.173 1.00 86.94 103 LEU A C 1
ATOM 774 O O . LEU A 1 103 ? -2.760 -4.975 -17.258 1.00 86.94 103 LEU A O 1
ATOM 778 N N . GLU A 1 104 ? -1.664 -6.718 -18.161 1.00 87.19 104 GLU A N 1
ATOM 779 C CA . GLU A 1 104 ? -1.374 -6.130 -19.475 1.00 87.19 104 GLU A CA 1
ATOM 780 C C . GLU A 1 104 ? -2.658 -5.687 -20.184 1.00 87.19 104 GLU A C 1
ATOM 782 O O . GLU A 1 104 ? -2.774 -4.543 -20.618 1.00 87.19 104 GLU A O 1
ATOM 787 N N . ARG A 1 105 ? -3.690 -6.539 -20.190 1.00 86.94 105 ARG A N 1
ATOM 788 C CA . ARG A 1 105 ? -4.991 -6.236 -20.802 1.00 86.94 105 ARG A CA 1
ATOM 789 C C . ARG A 1 105 ? -5.764 -5.132 -20.074 1.00 86.94 105 ARG A C 1
ATOM 791 O O . ARG A 1 105 ? -6.535 -4.407 -20.697 1.00 86.94 105 ARG A O 1
ATOM 798 N N . ARG A 1 106 ? -5.627 -5.015 -18.747 1.00 86.38 106 ARG A N 1
ATOM 799 C CA . ARG A 1 106 ? -6.309 -3.963 -17.968 1.00 86.38 106 ARG A CA 1
ATOM 800 C C . ARG A 1 106 ? -5.603 -2.619 -18.018 1.00 86.38 106 ARG A C 1
ATOM 802 O O . ARG A 1 106 ? -6.281 -1.601 -17.904 1.00 86.38 106 ARG A O 1
ATOM 809 N N . LEU A 1 107 ? -4.277 -2.622 -18.111 1.00 86.94 107 LEU A N 1
ATOM 810 C CA . LEU A 1 107 ? -3.466 -1.408 -18.170 1.00 86.94 107 LEU A CA 1
ATOM 811 C C . LEU A 1 107 ? -3.134 -0.982 -19.606 1.00 86.94 107 LEU A C 1
ATOM 813 O O . LEU A 1 107 ? -2.536 0.079 -19.769 1.00 86.94 107 LEU A O 1
ATOM 817 N N . ASP A 1 108 ? -3.539 -1.772 -20.606 1.00 86.44 108 ASP A N 1
ATOM 818 C CA . ASP A 1 108 ? -3.285 -1.534 -22.032 1.00 86.44 108 ASP A CA 1
ATOM 819 C C . ASP A 1 108 ? -1.787 -1.325 -22.312 1.00 86.44 108 ASP A C 1
ATOM 821 O O . ASP A 1 108 ? -1.341 -0.353 -22.922 1.00 86.44 108 ASP A O 1
ATOM 825 N N . CYS A 1 109 ? -0.975 -2.216 -21.741 1.00 87.75 109 CYS A N 1
ATOM 826 C CA . CYS A 1 109 ? 0.479 -2.170 -21.815 1.00 87.75 109 CYS A CA 1
ATOM 827 C C . CYS A 1 109 ? 1.060 -3.581 -21.939 1.00 87.75 109 CYS A C 1
ATOM 829 O O . CYS A 1 109 ? 0.383 -4.557 -21.635 1.00 87.75 109 CYS A O 1
ATOM 831 N N . CYS A 1 110 ? 2.318 -3.689 -22.371 1.00 88.75 110 CYS A N 1
ATOM 832 C CA . CYS A 1 110 ? 2.970 -4.977 -22.608 1.00 88.75 110 CYS A CA 1
ATOM 833 C C . CYS A 1 110 ? 4.396 -4.990 -22.067 1.00 88.75 110 CYS A C 1
ATOM 835 O O . CYS A 1 110 ? 5.171 -4.067 -22.338 1.00 88.75 110 CYS A O 1
ATOM 837 N N . GLY A 1 111 ? 4.745 -6.066 -21.360 1.00 85.56 111 GLY A N 1
ATOM 838 C CA . GLY A 1 111 ? 6.065 -6.274 -20.777 1.00 85.56 111 GLY A CA 1
ATOM 839 C C . GLY A 1 111 ? 6.373 -5.373 -19.574 1.00 85.56 111 GLY A C 1
ATOM 840 O O . GLY A 1 111 ? 5.765 -4.329 -19.343 1.00 85.56 111 GLY A O 1
ATOM 841 N N . LEU A 1 112 ? 7.368 -5.781 -18.782 1.00 82.06 112 LEU A N 1
ATOM 842 C CA . LEU A 1 112 ? 7.685 -5.133 -17.506 1.00 82.06 112 LEU A CA 1
ATOM 843 C C . LEU A 1 112 ? 8.430 -3.791 -17.643 1.00 82.06 112 LEU A C 1
ATOM 845 O O . LEU A 1 112 ? 8.043 -2.793 -17.039 1.00 82.06 112 LEU A O 1
ATOM 849 N N . LEU A 1 113 ? 9.560 -3.778 -18.359 1.00 81.25 113 LEU A N 1
ATOM 850 C CA . LEU A 1 113 ? 10.443 -2.6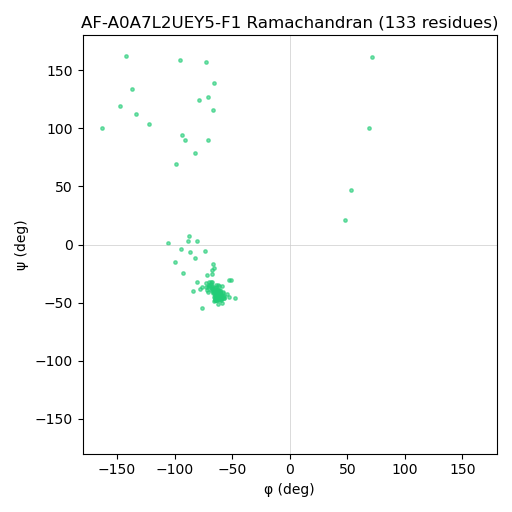14 -18.504 1.00 81.25 113 LEU A CA 1
ATOM 851 C C . LEU A 1 113 ? 11.101 -2.630 -19.888 1.00 81.25 113 LEU A C 1
ATOM 853 O O . LEU A 1 113 ? 11.887 -3.525 -20.193 1.00 81.25 113 LEU A O 1
ATOM 857 N N . ASN A 1 114 ? 10.849 -1.600 -20.698 1.00 80.50 114 ASN A N 1
ATOM 858 C CA . ASN A 1 114 ? 11.527 -1.410 -21.981 1.00 80.50 114 ASN A CA 1
ATOM 859 C C . ASN A 1 114 ? 12.900 -0.742 -21.774 1.00 80.50 114 ASN A C 1
ATOM 861 O O . ASN A 1 114 ? 13.055 0.472 -21.934 1.00 80.50 114 ASN A O 1
ATOM 865 N N . ARG A 1 115 ? 13.905 -1.525 -21.358 1.00 74.19 115 ARG A N 1
ATOM 866 C CA . ARG A 1 115 ?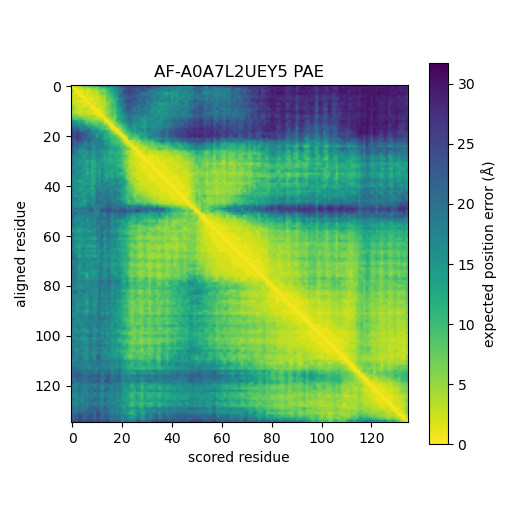 15.298 -1.058 -21.253 1.00 74.19 115 ARG A CA 1
ATOM 867 C C . ARG A 1 115 ? 16.052 -1.329 -22.550 1.00 74.19 115 ARG A C 1
ATOM 869 O O . ARG A 1 115 ? 16.718 -2.346 -22.699 1.00 74.19 115 ARG A O 1
ATOM 876 N N . SER A 1 116 ? 16.018 -0.363 -23.459 1.00 68.81 116 SER A N 1
ATOM 877 C CA . SER A 1 116 ? 16.785 -0.396 -24.712 1.00 68.81 116 SER A CA 1
ATOM 878 C C . SER A 1 116 ? 18.308 -0.309 -24.518 1.00 68.81 116 SER A C 1
ATOM 880 O O . SER A 1 116 ? 19.060 -0.651 -25.426 1.00 68.81 116 SER A O 1
ATOM 882 N N . ALA A 1 117 ? 18.774 0.115 -23.338 1.00 72.69 117 ALA A N 1
ATOM 883 C CA . ALA A 1 117 ? 20.196 0.237 -23.007 1.00 72.69 117 ALA A CA 1
ATOM 884 C C . ALA A 1 117 ? 20.864 -1.081 -22.560 1.00 72.69 117 ALA A C 1
ATOM 886 O O . ALA A 1 117 ? 22.088 -1.126 -22.463 1.00 72.69 117 ALA A O 1
ATOM 887 N N . ASP A 1 118 ? 20.091 -2.139 -22.283 1.00 77.50 118 ASP A N 1
ATOM 888 C CA . ASP A 1 118 ? 20.601 -3.433 -21.813 1.00 77.50 118 ASP A CA 1
ATOM 889 C C . ASP A 1 118 ? 20.159 -4.562 -22.774 1.00 77.50 118 ASP A C 1
ATOM 891 O O . ASP A 1 118 ? 18.987 -4.950 -22.766 1.00 77.50 118 ASP A O 1
ATOM 895 N N . PRO A 1 119 ? 21.056 -5.084 -23.639 1.00 76.94 119 PRO A N 1
ATOM 896 C CA . PRO A 1 119 ? 20.712 -6.042 -24.695 1.00 76.94 119 PRO A CA 1
ATOM 897 C C . PRO A 1 119 ? 19.941 -7.301 -24.241 1.00 76.94 119 PRO A C 1
ATOM 899 O O . PRO A 1 119 ? 18.978 -7.669 -24.917 1.00 76.94 119 PRO A O 1
ATOM 902 N N . PRO A 1 120 ? 20.307 -8.001 -23.144 1.00 77.50 120 PRO A N 1
ATOM 903 C CA . PRO A 1 120 ? 19.526 -9.129 -22.634 1.00 77.50 120 PRO A CA 1
ATOM 904 C C . PRO A 1 120 ? 18.136 -8.726 -22.123 1.00 77.50 120 PRO A C 1
ATOM 906 O O . PRO A 1 120 ? 17.170 -9.434 -22.408 1.00 77.50 120 PRO A O 1
ATOM 909 N N . ALA A 1 121 ? 18.005 -7.591 -21.429 1.00 74.94 121 ALA A N 1
ATOM 910 C CA . ALA A 1 121 ? 16.710 -7.109 -20.944 1.00 74.94 121 ALA A CA 1
ATOM 911 C C . ALA A 1 121 ? 15.783 -6.702 -22.103 1.00 74.94 121 ALA A C 1
ATOM 913 O O . ALA A 1 121 ? 14.593 -7.010 -22.078 1.00 74.94 121 ALA A O 1
ATOM 914 N N . ALA A 1 122 ? 16.336 -6.091 -23.155 1.00 79.81 122 ALA A N 1
ATOM 915 C CA . ALA A 1 122 ? 15.600 -5.744 -24.367 1.00 79.81 122 ALA A CA 1
ATOM 916 C C . ALA A 1 122 ? 15.041 -6.984 -25.089 1.00 79.81 122 ALA A C 1
ATOM 918 O O . ALA A 1 122 ? 13.896 -6.974 -25.533 1.00 79.81 122 ALA A O 1
ATOM 919 N N . ARG A 1 123 ? 15.810 -8.081 -25.164 1.00 81.00 123 ARG A N 1
ATOM 920 C CA . ARG A 1 123 ? 15.339 -9.345 -25.764 1.00 81.00 123 ARG A CA 1
ATOM 921 C C . ARG A 1 123 ? 14.214 -9.989 -24.958 1.00 81.00 123 ARG A C 1
ATOM 923 O O . ARG A 1 123 ? 13.261 -10.477 -25.555 1.00 81.00 123 ARG A O 1
ATOM 930 N N . ALA A 1 124 ? 14.321 -9.984 -23.629 1.00 78.69 124 ALA A N 1
ATOM 931 C CA . ALA A 1 124 ? 13.270 -10.500 -22.753 1.00 78.69 124 ALA A CA 1
ATOM 932 C C . ALA A 1 124 ? 11.979 -9.677 -22.887 1.00 78.69 124 ALA A C 1
ATOM 934 O O . ALA A 1 124 ? 10.910 -10.247 -23.073 1.00 78.69 124 ALA A O 1
ATOM 935 N N . PHE A 1 125 ? 12.093 -8.345 -22.897 1.00 83.44 125 PHE A N 1
ATOM 936 C CA . PHE A 1 125 ? 10.960 -7.453 -23.147 1.00 83.44 125 PHE A CA 1
ATOM 937 C C . PHE A 1 125 ? 10.302 -7.732 -24.501 1.00 83.44 125 PHE A C 1
ATOM 939 O O . PHE A 1 125 ? 9.084 -7.805 -24.592 1.00 83.44 125 PHE A O 1
ATOM 946 N N . GLN A 1 126 ? 11.097 -7.923 -25.554 1.00 83.38 126 GLN A N 1
ATOM 947 C CA . GLN A 1 126 ? 10.567 -8.160 -26.892 1.00 83.38 126 GLN A CA 1
ATOM 948 C C . GLN A 1 126 ? 9.903 -9.537 -27.035 1.00 83.38 126 GLN A C 1
ATOM 950 O O . GLN A 1 126 ? 8.926 -9.663 -27.770 1.00 83.38 126 GLN A O 1
ATOM 955 N N . ALA A 1 127 ? 10.392 -10.550 -26.315 1.00 81.75 127 ALA A N 1
ATOM 956 C CA . ALA A 1 127 ? 9.735 -11.850 -26.226 1.00 81.75 127 ALA A CA 1
ATOM 957 C C . ALA A 1 127 ? 8.373 -11.752 -25.514 1.00 81.75 127 ALA A C 1
ATOM 959 O O . ALA A 1 127 ? 7.395 -12.271 -26.044 1.00 81.75 127 ALA A O 1
ATOM 960 N N . ASP A 1 128 ? 8.296 -11.038 -24.382 1.00 79.56 128 ASP A N 1
ATOM 961 C CA . ASP A 1 128 ? 7.032 -10.793 -23.666 1.00 79.56 128 ASP A CA 1
ATOM 962 C C . ASP A 1 128 ? 6.057 -9.967 -24.531 1.00 79.56 128 ASP A C 1
ATOM 964 O O . ASP A 1 128 ? 4.885 -10.309 -24.659 1.00 79.56 128 ASP A O 1
ATOM 968 N N . PHE A 1 129 ? 6.552 -8.927 -25.211 1.00 84.38 129 PHE A N 1
ATOM 969 C CA . PHE A 1 129 ? 5.754 -8.067 -26.089 1.00 84.38 129 PHE A CA 1
ATOM 970 C C . PHE A 1 129 ? 5.115 -8.835 -27.256 1.00 84.38 129 PHE A C 1
ATOM 972 O O . PHE A 1 129 ? 3.961 -8.593 -27.594 1.00 84.38 129 PHE A O 1
ATOM 979 N N . HIS A 1 130 ? 5.835 -9.784 -27.865 1.00 82.12 130 HIS A N 1
ATOM 980 C CA . HIS A 1 130 ? 5.334 -10.552 -29.012 1.00 82.12 130 HIS A CA 1
ATOM 981 C C . HIS A 1 130 ? 4.168 -11.492 -28.686 1.00 82.12 130 HIS A C 1
ATOM 983 O O . HIS A 1 130 ? 3.440 -11.887 -29.596 1.00 82.12 130 HIS A O 1
ATOM 989 N N . VAL A 1 131 ? 4.013 -11.877 -27.419 1.00 82.44 131 VAL A N 1
ATOM 990 C CA . VAL A 1 131 ? 2.960 -12.793 -26.948 1.00 82.44 131 VAL A CA 1
ATOM 991 C C . VAL A 1 131 ? 1.869 -12.023 -26.183 1.00 82.44 131 VAL A C 1
ATOM 993 O O . VAL A 1 131 ? 0.900 -12.614 -25.711 1.00 82.44 131 VAL A O 1
ATOM 996 N N . CYS A 1 132 ? 2.003 -10.698 -26.080 1.00 84.31 132 CYS A N 1
ATOM 997 C CA . CYS A 1 132 ? 1.091 -9.843 -25.338 1.00 84.31 132 CYS A CA 1
ATOM 998 C C . CYS A 1 132 ? -0.273 -9.717 -26.048 1.00 84.31 132 CYS A C 1
ATOM 1000 O O . CYS A 1 132 ? -0.320 -9.327 -27.214 1.00 84.31 132 CYS A O 1
ATOM 1002 N N . PRO A 1 133 ? -1.396 -9.983 -25.360 1.00 78.38 133 PRO A N 1
ATOM 1003 C CA . PRO A 1 133 ? -2.737 -9.926 -25.947 1.00 78.38 133 PRO A CA 1
ATOM 1004 C C . PRO A 1 133 ? -3.398 -8.539 -25.885 1.00 78.38 133 PRO A C 1
ATOM 1006 O O . PRO A 1 133 ? -4.566 -8.415 -26.246 1.00 78.38 133 PRO A O 1
ATOM 1009 N N . ALA A 1 134 ? -2.696 -7.521 -25.377 1.00 77.94 134 ALA A N 1
ATOM 1010 C CA . ALA A 1 134 ? -3.171 -6.135 -25.355 1.00 77.94 134 ALA A CA 1
ATOM 1011 C C . ALA A 1 134 ? -2.843 -5.358 -26.651 1.00 77.94 134 ALA A C 1
ATOM 1013 O O . ALA A 1 134 ? -3.291 -4.226 -26.795 1.00 77.94 134 ALA A O 1
ATOM 1014 N N . VAL A 1 135 ? -2.076 -5.952 -27.581 1.00 59.59 135 VAL A N 1
ATOM 1015 C CA . VAL A 1 135 ? -1.704 -5.364 -28.889 1.00 59.59 135 VAL A CA 1
ATOM 1016 C C . VAL A 1 135 ? -2.670 -5.788 -29.990 1.00 59.59 135 VAL A C 1
ATOM 1018 O O . VAL A 1 135 ? -3.054 -6.980 -30.010 1.00 59.59 135 VAL A O 1
#

Solvent-accessible surface area (backbone atoms only — not comparable to full-atom values): 7872 Å² total; per-residue (Å²): 108,72,68,59,56,50,53,53,52,51,60,62,58,60,78,70,71,88,70,94,70,59,77,69,65,48,48,52,55,50,53,51,51,54,51,53,50,54,52,52,52,53,48,51,52,26,66,72,64,76,40,68,70,52,45,53,54,45,52,53,54,50,51,53,52,47,55,50,52,50,51,52,51,52,52,64,69,69,59,47,72,71,60,50,52,52,52,50,51,57,48,59,73,71,52,52,70,72,59,49,52,52,49,24,54,73,68,67,44,64,55,92,60,92,39,84,91,39,72,72,51,34,54,53,28,52,56,44,41,75,71,39,83,53,111

Radius of gyration: 21.57 Å; Cα contacts (8 Å, |Δi|>4): 51; chains: 1; bounding box: 44×26×60 Å

Mean predicted aligned error: 12.01 Å

pLDDT: mean 74.13, std 14.15, range [39.22, 93.88]

InterPro domains:
  IPR018499 Tetraspanin/Peripherin [PF00335] (2-112)

Sequence (135 aa):
QLVGLLLIGVAAWGKGFGIVSSIHLIGGVIAVGVFLLLIAIVGLVGAVHHHQVMLFFYMIILGLVFVFQFGVSCSCLAINRSRQEGLFSSAWSILSNETKTELERRLDCCGLLNRSADPPAARAFQADFHVCPAV